Protein AF-A0A2H0ML36-F1 (afdb_monomer_lite)

Sequence (69 aa):
MSPRYYLITGILVVVLTMVISAWQEKRTPREVFGVLCRVVLSIALVVGALLGFARLLAVLGIAESGFFL

Secondary structure (DSSP, 8-state):
--HHHHHHHHHHHHHHHHHHHHHT--S-HHHHHHHHHHHHHHHHHHHHHHHHHHHHHHHTTSS-TTTT-

Structure (mmCIF, N/CA/C/O backbone):
data_AF-A0A2H0ML36-F1
#
_entry.id   AF-A0A2H0ML36-F1
#
loop_
_atom_site.group_PDB
_atom_site.id
_atom_site.type_symbol
_atom_site.label_atom_id
_atom_site.label_alt_id
_atom_site.label_comp_id
_atom_site.label_asym_id
_atom_site.label_entity_id
_atom_site.label_seq_id
_atom_site.pdbx_PDB_ins_code
_atom_site.Cartn_x
_atom_site.Cartn_y
_atom_site.Cartn_z
_atom_site.occupancy
_atom_site.B_iso_or_equiv
_atom_site.auth_seq_id
_atom_site.auth_comp_id
_atom_site.auth_asym_id
_atom_site.auth_atom_id
_atom_site.pdbx_PDB_model_num
ATOM 1 N N . MET A 1 1 ? 14.714 -12.765 -1.455 1.00 56.06 1 MET A N 1
ATOM 2 C CA . MET A 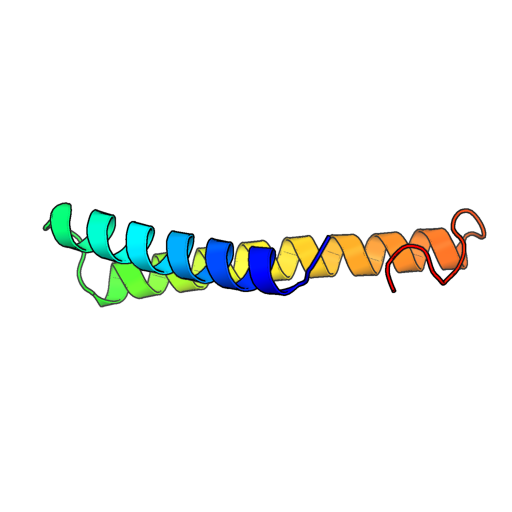1 1 ? 13.936 -12.306 -0.279 1.00 56.06 1 MET A CA 1
ATOM 3 C C . MET A 1 1 ? 12.567 -12.973 -0.342 1.00 56.06 1 MET A C 1
ATOM 5 O O . MET A 1 1 ? 11.894 -12.813 -1.348 1.00 56.06 1 MET A O 1
ATOM 9 N N . SER A 1 2 ? 12.189 -13.805 0.636 1.00 61.78 2 SER A N 1
ATOM 10 C CA . SER A 1 2 ? 10.961 -14.616 0.529 1.00 61.78 2 SER A CA 1
ATOM 11 C C . SER A 1 2 ? 9.696 -13.752 0.695 1.00 61.78 2 SER A C 1
ATOM 13 O O . SER A 1 2 ? 9.622 -13.009 1.678 1.00 61.78 2 SER A O 1
ATOM 15 N N . PRO A 1 3 ? 8.675 -13.880 -0.180 1.00 72.44 3 PRO A N 1
ATOM 16 C CA . PRO A 1 3 ? 7.406 -13.132 -0.111 1.00 72.44 3 PRO A CA 1
ATOM 17 C C . PRO A 1 3 ? 6.694 -13.215 1.247 1.00 72.44 3 PRO A C 1
ATOM 19 O O . PRO A 1 3 ? 5.938 -12.328 1.635 1.00 72.44 3 PRO A O 1
ATOM 22 N N . ARG A 1 4 ? 6.983 -14.276 2.005 1.00 72.75 4 ARG A N 1
ATOM 23 C CA . ARG A 1 4 ? 6.451 -14.526 3.347 1.00 72.75 4 ARG A CA 1
ATOM 24 C C . ARG A 1 4 ? 6.792 -13.397 4.325 1.00 72.75 4 ARG A C 1
ATOM 26 O O . ARG A 1 4 ? 5.952 -13.042 5.142 1.00 72.75 4 ARG A O 1
ATOM 33 N N . TYR A 1 5 ? 7.976 -12.790 4.210 1.00 70.62 5 TYR A N 1
ATOM 34 C CA . TYR A 1 5 ? 8.382 -11.688 5.091 1.00 70.62 5 TYR A CA 1
ATOM 35 C C . TYR A 1 5 ? 7.573 -10.412 4.843 1.00 70.62 5 TYR A C 1
ATOM 37 O O . TYR A 1 5 ? 7.237 -9.722 5.803 1.00 70.62 5 TYR A O 1
ATOM 45 N N . TYR A 1 6 ? 7.202 -10.133 3.590 1.00 73.00 6 TYR A N 1
ATOM 46 C CA . TYR A 1 6 ? 6.363 -8.985 3.226 1.00 73.00 6 TYR A CA 1
ATOM 47 C C . TYR A 1 6 ? 4.918 -9.157 3.704 1.00 73.00 6 TYR A C 1
ATOM 49 O O . TYR A 1 6 ? 4.307 -8.208 4.187 1.00 73.00 6 TYR A O 1
ATOM 57 N N . LEU A 1 7 ? 4.391 -10.384 3.643 1.00 73.88 7 LEU A N 1
ATOM 58 C CA . LEU A 1 7 ? 3.068 -10.699 4.188 1.00 73.88 7 LEU A CA 1
ATOM 59 C C . LEU A 1 7 ? 3.039 -10.540 5.711 1.00 73.88 7 LEU A C 1
ATOM 61 O O . LEU A 1 7 ? 2.136 -9.902 6.245 1.00 73.88 7 LEU A O 1
ATOM 65 N N . ILE A 1 8 ? 4.052 -11.061 6.406 1.00 76.38 8 ILE A N 1
ATOM 66 C CA . ILE A 1 8 ? 4.144 -10.962 7.868 1.00 76.38 8 ILE A CA 1
ATOM 67 C C . ILE A 1 8 ? 4.300 -9.502 8.309 1.00 76.38 8 ILE A C 1
ATOM 69 O O . ILE A 1 8 ? 3.612 -9.070 9.230 1.00 76.38 8 ILE A O 1
ATOM 73 N N . THR A 1 9 ? 5.151 -8.719 7.640 1.00 77.62 9 THR A N 1
ATOM 74 C CA . THR A 1 9 ? 5.319 -7.289 7.960 1.00 77.62 9 THR A CA 1
ATOM 75 C C . THR A 1 9 ? 4.074 -6.468 7.638 1.00 77.62 9 THR A C 1
ATOM 77 O O . THR A 1 9 ? 3.701 -5.619 8.441 1.00 77.62 9 THR A O 1
ATOM 80 N N . GLY A 1 10 ? 3.372 -6.753 6.539 1.00 80.00 10 GLY A N 1
ATOM 81 C CA . GLY A 1 10 ? 2.095 -6.107 6.225 1.00 80.00 10 GLY A CA 1
ATOM 82 C C . GLY A 1 10 ? 1.025 -6.373 7.288 1.00 80.00 10 GLY A C 1
ATOM 83 O O . GLY A 1 10 ? 0.388 -5.437 7.770 1.00 80.00 10 GLY A O 1
ATOM 84 N N . ILE A 1 11 ? 0.879 -7.631 7.718 1.00 79.69 11 ILE A N 1
ATOM 85 C CA . ILE A 1 11 ? -0.050 -8.008 8.795 1.00 79.69 11 ILE A CA 1
ATOM 86 C C . ILE A 1 11 ? 0.341 -7.315 10.105 1.00 79.69 11 ILE A C 1
ATOM 88 O O . ILE A 1 11 ? -0.521 -6.755 10.780 1.00 79.69 11 ILE A O 1
ATOM 92 N N . LEU A 1 12 ? 1.635 -7.293 10.440 1.00 82.38 12 LEU A N 1
ATOM 93 C CA . LEU A 1 12 ? 2.140 -6.637 11.645 1.00 82.38 12 LEU A CA 1
ATOM 94 C C . LEU A 1 12 ? 1.790 -5.143 11.659 1.00 82.38 12 LEU A C 1
ATOM 96 O O . LEU A 1 12 ? 1.285 -4.647 12.661 1.00 82.38 12 LEU A O 1
ATOM 100 N N . VAL A 1 13 ? 2.000 -4.438 10.544 1.00 82.69 13 VAL A N 1
ATOM 101 C CA . VAL A 1 13 ? 1.683 -3.006 10.416 1.00 82.69 13 VAL A CA 1
ATOM 102 C C . VAL A 1 13 ? 0.184 -2.752 10.574 1.00 82.69 13 VAL A C 1
ATOM 104 O O . VAL A 1 13 ? -0.199 -1.812 11.271 1.00 82.69 13 VAL A O 1
ATOM 107 N N . VAL A 1 14 ? -0.674 -3.594 9.989 1.00 80.50 14 VAL A N 1
ATOM 108 C CA . VAL A 1 14 ? -2.136 -3.472 10.126 1.00 80.50 14 VAL A CA 1
ATOM 109 C C . VAL A 1 14 ? -2.565 -3.662 11.579 1.00 80.50 14 VAL A C 1
ATOM 111 O O . VAL A 1 14 ? -3.284 -2.818 12.112 1.00 80.50 14 VAL A O 1
ATOM 114 N N . VAL A 1 15 ? -2.087 -4.722 12.239 1.00 81.38 15 VAL A N 1
ATOM 115 C CA . VAL A 1 15 ? -2.423 -5.019 13.640 1.00 81.38 15 VAL A CA 1
ATOM 116 C C . VAL A 1 15 ? -1.935 -3.904 14.560 1.00 81.38 15 VAL A C 1
ATOM 118 O O . VAL A 1 15 ? -2.702 -3.420 15.388 1.00 81.38 15 VAL A O 1
ATOM 121 N N . LEU A 1 16 ? -0.698 -3.435 14.382 1.00 75.44 16 LEU A N 1
ATOM 122 C CA . LEU A 1 16 ? -0.132 -2.367 15.203 1.00 75.44 16 LEU A CA 1
ATOM 123 C C . LEU A 1 16 ? -0.903 -1.053 15.024 1.00 75.44 16 LEU A C 1
ATOM 125 O O . LEU A 1 16 ? -1.205 -0.378 16.002 1.00 75.44 16 LEU A O 1
ATOM 129 N N . THR A 1 17 ? -1.290 -0.726 13.789 1.00 77.56 17 THR A N 1
ATOM 130 C CA . THR A 1 17 ? -2.110 0.458 13.488 1.00 77.56 17 THR A CA 1
ATOM 131 C C . THR A 1 17 ? -3.482 0.361 14.156 1.00 77.56 17 THR A C 1
ATOM 133 O O . THR A 1 17 ? -3.956 1.340 14.729 1.00 77.56 17 THR A O 1
ATOM 136 N N . MET A 1 18 ? -4.102 -0.822 14.140 1.00 70.50 18 MET A N 1
ATOM 137 C CA . MET A 1 18 ? -5.388 -1.070 14.796 1.00 70.50 18 MET A CA 1
ATOM 138 C C . MET A 1 18 ? -5.283 -0.937 16.319 1.00 70.50 18 MET A C 1
ATOM 140 O O . MET A 1 18 ? -6.117 -0.273 16.929 1.00 70.50 18 MET A O 1
ATOM 144 N N . VAL A 1 19 ? -4.234 -1.510 16.920 1.00 77.62 19 VAL A N 1
ATOM 145 C CA . VAL A 1 19 ? -3.970 -1.443 18.365 1.00 77.62 19 VAL A CA 1
ATOM 146 C C . VAL A 1 19 ? -3.696 -0.006 18.804 1.00 77.62 19 VAL A C 1
ATOM 148 O O . VAL A 1 19 ? -4.306 0.458 19.761 1.00 77.62 19 VAL A O 1
ATOM 151 N N . ILE A 1 20 ? -2.849 0.735 18.083 1.00 72.19 20 ILE A N 1
ATOM 152 C CA . ILE A 1 20 ? -2.567 2.151 18.373 1.00 72.19 20 ILE A CA 1
ATOM 153 C C . ILE A 1 20 ? -3.840 2.993 18.233 1.00 72.19 20 ILE A C 1
ATOM 155 O O . ILE A 1 20 ? -4.099 3.871 19.055 1.00 72.19 20 ILE A O 1
ATOM 159 N N . SER A 1 21 ? -4.661 2.715 17.220 1.00 63.81 21 SER A N 1
ATOM 160 C CA . SER A 1 21 ? -5.902 3.450 17.005 1.00 63.81 21 SER A CA 1
ATOM 161 C C . SER A 1 21 ? -6.987 3.129 18.036 1.00 63.81 21 SER A C 1
ATOM 163 O O . SER A 1 21 ? -7.791 4.010 18.334 1.00 63.81 21 SER A O 1
ATOM 165 N N . ALA A 1 22 ? -7.009 1.908 18.578 1.00 62.81 22 ALA A N 1
ATOM 166 C CA . ALA A 1 22 ? -7.873 1.523 19.691 1.00 62.81 22 ALA A CA 1
ATOM 167 C C . ALA A 1 22 ? -7.400 2.157 21.009 1.00 62.81 22 ALA A C 1
ATOM 169 O O . ALA A 1 22 ? -8.216 2.654 21.774 1.00 62.81 22 ALA A O 1
ATOM 170 N N . TRP A 1 23 ? -6.084 2.223 21.236 1.00 58.56 23 TRP A N 1
ATOM 171 C CA . TRP A 1 23 ? -5.500 2.803 22.451 1.00 58.56 23 TRP A CA 1
ATOM 172 C C . TRP A 1 23 ? -5.619 4.338 22.513 1.00 58.56 23 TRP A C 1
ATOM 174 O O . TRP A 1 23 ? -5.588 4.926 23.589 1.00 58.56 23 TRP A O 1
ATOM 184 N N . GLN A 1 24 ? -5.777 5.005 21.366 1.00 63.28 24 GLN A N 1
ATOM 185 C CA . GLN A 1 24 ? -5.964 6.459 21.284 1.00 63.28 24 GLN A CA 1
ATOM 186 C C . GLN A 1 24 ? -7.390 6.950 21.619 1.00 63.28 24 GLN A C 1
ATOM 188 O O . GLN A 1 24 ? -7.581 8.163 21.668 1.00 63.28 24 GLN A O 1
ATOM 193 N N . GLU A 1 25 ? -8.375 6.067 21.858 1.00 56.12 25 GLU A N 1
ATOM 194 C CA . GLU A 1 25 ? -9.694 6.347 22.490 1.00 56.12 25 GLU A CA 1
ATOM 195 C C . GLU A 1 25 ? -10.471 7.602 21.985 1.00 56.12 25 GLU A C 1
ATOM 197 O O . GLU A 1 25 ? -11.325 8.142 22.684 1.00 56.12 25 GLU A O 1
ATOM 202 N N . LYS A 1 26 ? -10.206 8.135 20.779 1.00 51.34 26 LYS A N 1
ATOM 203 C CA . LYS A 1 26 ? -10.847 9.387 20.299 1.00 51.34 26 LYS A CA 1
ATOM 204 C C . LYS A 1 26 ? -11.267 9.409 18.835 1.00 51.34 26 LYS A C 1
ATOM 206 O O . LYS A 1 26 ? -11.708 10.448 18.348 1.00 51.34 26 LYS A O 1
ATOM 211 N N . ARG A 1 27 ? -11.140 8.295 18.117 1.00 56.56 27 ARG A N 1
ATOM 212 C CA . ARG A 1 27 ? -11.538 8.213 16.708 1.00 56.56 27 ARG A CA 1
ATOM 213 C C . ARG A 1 27 ? -12.601 7.143 16.546 1.00 56.56 27 ARG A C 1
ATOM 215 O O . ARG A 1 27 ? -12.398 5.991 16.917 1.00 56.56 27 ARG A O 1
ATOM 222 N N . THR A 1 28 ? -13.739 7.535 15.988 1.00 73.75 28 THR A N 1
ATOM 223 C CA . THR A 1 28 ? -14.844 6.616 15.683 1.00 73.75 28 THR A CA 1
ATOM 224 C C . THR A 1 28 ? -14.298 5.492 14.789 1.00 73.75 28 THR A C 1
ATOM 226 O O . THR A 1 28 ? -13.484 5.795 13.915 1.00 73.75 28 THR A O 1
ATOM 229 N N . PRO A 1 29 ? -14.729 4.220 14.896 1.00 68.56 29 PRO A N 1
ATOM 230 C CA . PRO A 1 29 ? -14.259 3.144 14.009 1.00 68.56 29 PRO A CA 1
ATOM 231 C C . PRO A 1 29 ? -14.351 3.493 12.511 1.00 68.56 29 PRO A C 1
ATOM 233 O O . PRO A 1 29 ? -13.521 3.059 11.716 1.00 68.56 29 PRO A O 1
ATOM 236 N 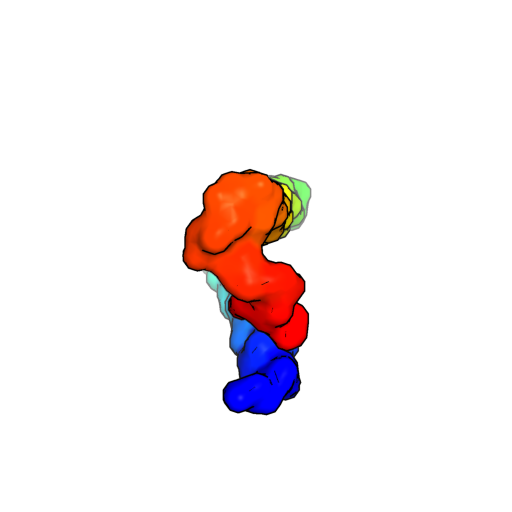N . ARG A 1 30 ? -15.299 4.362 12.125 1.00 72.44 30 ARG A N 1
ATOM 237 C CA . ARG A 1 30 ? -15.380 4.962 10.782 1.00 72.44 30 ARG A CA 1
ATOM 238 C C . ARG A 1 30 ? -14.183 5.840 10.403 1.00 72.44 30 ARG A C 1
ATOM 240 O O . ARG A 1 30 ? -13.751 5.792 9.258 1.00 72.44 30 ARG A O 1
ATOM 247 N N . GLU A 1 31 ? -13.653 6.643 11.319 1.00 74.06 31 GLU A N 1
ATOM 248 C CA . GLU A 1 31 ? -12.480 7.488 11.064 1.00 74.06 31 GLU A CA 1
ATOM 249 C C . GLU A 1 31 ? -11.217 6.647 10.915 1.00 74.06 31 GLU A C 1
ATOM 251 O O . GLU A 1 31 ? -10.430 6.883 10.003 1.00 74.06 31 GLU A O 1
ATOM 256 N N . VAL A 1 32 ? -11.058 5.625 11.759 1.00 74.06 32 VAL A N 1
ATOM 257 C CA . VAL A 1 32 ? -9.941 4.674 11.669 1.00 74.06 32 VAL A CA 1
ATOM 258 C C . VAL A 1 32 ? -9.982 3.931 10.338 1.00 74.06 32 VAL A C 1
ATOM 260 O O . VAL A 1 32 ? -8.973 3.846 9.640 1.00 74.06 32 VAL A O 1
ATOM 263 N N . PHE A 1 33 ? -11.168 3.470 9.932 1.00 77.31 33 PHE A N 1
ATOM 264 C CA . PHE A 1 33 ? -11.375 2.852 8.626 1.00 77.31 33 PHE A CA 1
ATOM 265 C C . PHE A 1 33 ? -11.084 3.823 7.473 1.00 77.31 33 PHE A C 1
ATOM 267 O O . PHE A 1 33 ? -10.451 3.441 6.491 1.00 77.31 33 PHE A O 1
ATOM 274 N N . GLY A 1 34 ? -11.477 5.093 7.604 1.00 78.88 34 GLY A N 1
ATOM 275 C CA . GLY A 1 34 ? -11.167 6.141 6.631 1.00 78.88 34 GLY A CA 1
ATOM 276 C C . GLY A 1 34 ? -9.664 6.393 6.483 1.00 78.88 34 GLY A C 1
ATOM 277 O O . GLY A 1 34 ? -9.166 6.493 5.362 1.00 78.88 34 GLY A O 1
ATOM 278 N N . VAL A 1 35 ? -8.922 6.435 7.594 1.00 79.88 35 VAL A N 1
ATOM 279 C CA . VAL A 1 35 ? -7.455 6.555 7.582 1.00 79.88 35 VAL A CA 1
ATOM 280 C C . VAL A 1 35 ? -6.825 5.325 6.936 1.00 79.88 35 VAL A C 1
ATOM 282 O O . VAL A 1 35 ? -5.982 5.473 6.055 1.00 79.88 35 VAL A O 1
ATOM 285 N N . LEU A 1 36 ? -7.268 4.121 7.299 1.00 78.19 36 LEU A N 1
ATOM 286 C CA . LEU A 1 36 ? -6.741 2.878 6.739 1.00 78.19 36 LEU A CA 1
ATOM 287 C C . LEU A 1 36 ? -6.999 2.785 5.227 1.00 78.19 36 LEU A C 1
ATOM 289 O O . LEU A 1 36 ? -6.089 2.475 4.463 1.00 78.19 36 LEU A O 1
ATOM 293 N N . CYS A 1 37 ? -8.196 3.159 4.774 1.00 81.06 37 CYS A N 1
ATOM 294 C CA . CYS A 1 37 ? -8.535 3.240 3.355 1.00 81.06 37 CYS A CA 1
ATOM 295 C C . CYS A 1 37 ? -7.658 4.268 2.620 1.00 81.06 37 CYS A C 1
ATOM 297 O O . CYS A 1 37 ? -7.136 3.986 1.542 1.00 81.06 37 CYS A O 1
ATOM 299 N N . ARG A 1 38 ? -7.405 5.431 3.234 1.00 80.81 38 ARG A N 1
ATOM 300 C CA . ARG A 1 38 ? -6.515 6.460 2.678 1.00 80.81 38 ARG A CA 1
ATOM 301 C C . ARG A 1 38 ? -5.066 5.981 2.576 1.00 80.81 38 ARG A C 1
ATOM 303 O O . ARG A 1 38 ? -4.402 6.290 1.588 1.00 80.81 38 ARG A O 1
ATOM 310 N N . VAL A 1 39 ? -4.585 5.208 3.550 1.00 80.88 39 VAL A N 1
ATOM 311 C CA . VAL A 1 39 ? -3.251 4.588 3.514 1.00 80.88 39 VAL A CA 1
ATOM 312 C C . VAL A 1 39 ? -3.169 3.567 2.380 1.00 80.88 39 VAL A C 1
ATOM 314 O O . VAL A 1 39 ? -2.248 3.64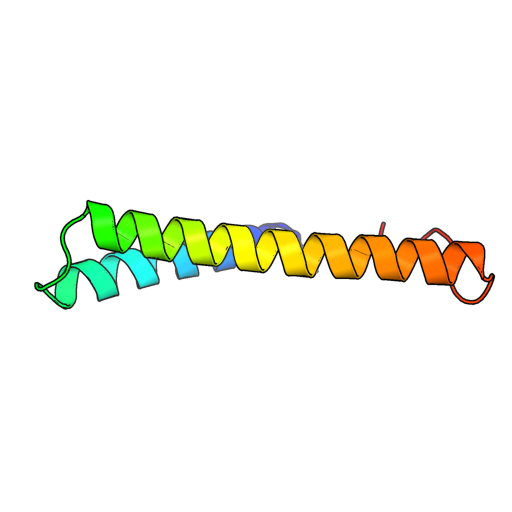2 1.571 1.00 80.88 39 VAL A O 1
ATOM 317 N N . VAL A 1 40 ? -4.156 2.674 2.252 1.00 83.25 40 VAL A N 1
ATOM 318 C CA . VAL A 1 40 ? -4.209 1.680 1.165 1.00 83.25 40 VAL A CA 1
ATOM 319 C C . VAL A 1 40 ? -4.246 2.355 -0.208 1.00 83.25 40 VAL A C 1
ATOM 321 O O . VAL A 1 40 ? -3.484 1.970 -1.091 1.00 83.25 40 VAL A O 1
ATOM 324 N N . LEU A 1 41 ? -5.065 3.396 -0.383 1.00 86.69 41 LEU A N 1
ATOM 325 C CA . LEU A 1 41 ? -5.121 4.173 -1.625 1.00 86.69 41 LEU A CA 1
ATOM 326 C C . LEU A 1 41 ? -3.789 4.857 -1.938 1.00 86.69 41 LEU A C 1
ATOM 328 O O . LEU A 1 41 ? -3.345 4.833 -3.082 1.00 86.69 41 LEU A O 1
ATOM 332 N N . SER A 1 42 ? -3.130 5.429 -0.929 1.00 78.06 42 SER A N 1
ATOM 333 C CA . SER A 1 42 ? -1.816 6.061 -1.096 1.00 78.06 42 SER A CA 1
ATOM 334 C C . SER A 1 42 ? -0.764 5.044 -1.541 1.00 78.06 42 SER A C 1
ATOM 336 O O . SER A 1 42 ? -0.010 5.310 -2.471 1.00 78.06 42 SER A O 1
ATOM 338 N N . ILE A 1 43 ? -0.751 3.852 -0.935 1.00 83.62 43 ILE A N 1
ATOM 339 C CA . ILE A 1 43 ? 0.156 2.767 -1.328 1.00 83.62 43 ILE A CA 1
ATOM 340 C C . ILE A 1 43 ? -0.152 2.299 -2.752 1.00 83.62 43 ILE A C 1
ATOM 342 O O . ILE A 1 43 ? 0.765 2.180 -3.560 1.00 83.62 43 ILE A O 1
ATOM 346 N N . ALA A 1 44 ? -1.425 2.079 -3.088 1.00 83.75 44 ALA A N 1
ATOM 347 C CA . ALA A 1 44 ? -1.832 1.671 -4.430 1.00 83.75 44 ALA A CA 1
ATOM 348 C C . ALA A 1 44 ? -1.421 2.702 -5.491 1.00 83.75 44 ALA A C 1
ATOM 350 O O . ALA A 1 44 ? -0.947 2.327 -6.562 1.00 83.75 44 ALA A O 1
ATOM 351 N N . LEU A 1 45 ? -1.541 3.994 -5.177 1.00 87.62 45 LEU A N 1
ATOM 352 C CA . LEU A 1 45 ? -1.127 5.081 -6.058 1.00 87.62 45 LEU A CA 1
ATOM 353 C C . LEU A 1 45 ? 0.391 5.097 -6.261 1.00 87.62 45 LEU A C 1
ATOM 355 O O . LEU A 1 45 ? 0.847 5.213 -7.395 1.00 87.62 45 LEU A O 1
ATOM 359 N N . VAL A 1 46 ? 1.175 4.918 -5.194 1.00 82.12 46 VAL A N 1
ATOM 360 C CA . VAL A 1 46 ? 2.642 4.829 -5.281 1.00 82.12 46 VAL A CA 1
ATOM 361 C C . VAL 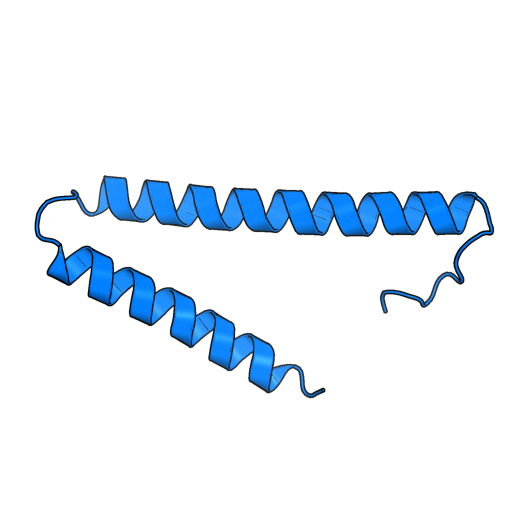A 1 46 ? 3.072 3.607 -6.093 1.00 82.12 46 VAL A C 1
ATOM 363 O O . VAL A 1 46 ? 3.893 3.734 -6.997 1.00 82.12 46 VAL A O 1
ATOM 366 N N . VAL A 1 47 ? 2.498 2.432 -5.826 1.00 84.62 47 VAL A N 1
ATOM 367 C CA . VAL A 1 47 ? 2.804 1.203 -6.575 1.00 84.62 47 VAL A CA 1
ATOM 368 C C . VAL A 1 47 ? 2.415 1.355 -8.045 1.00 84.62 47 VAL A C 1
ATOM 370 O O . VAL A 1 47 ? 3.212 1.037 -8.923 1.00 84.62 47 VAL A O 1
ATOM 373 N N . GLY A 1 48 ? 1.228 1.895 -8.330 1.00 83.56 48 GLY A N 1
ATOM 374 C CA . GLY A 1 48 ? 0.780 2.172 -9.693 1.00 83.56 48 GLY A CA 1
ATOM 375 C C . GLY A 1 48 ? 1.701 3.148 -10.425 1.00 83.56 48 GLY A C 1
ATOM 376 O O . GLY A 1 48 ? 2.057 2.904 -11.577 1.00 83.56 48 GLY A O 1
ATOM 377 N N . ALA A 1 49 ? 2.151 4.208 -9.749 1.00 83.19 49 ALA A N 1
ATOM 378 C CA . ALA A 1 49 ? 3.110 5.159 -10.300 1.00 83.19 49 ALA A CA 1
ATOM 379 C C . ALA A 1 49 ? 4.459 4.495 -10.606 1.00 83.19 49 ALA A C 1
ATOM 381 O O . ALA A 1 49 ? 4.995 4.700 -11.691 1.00 83.19 49 ALA A O 1
ATOM 382 N N . LEU A 1 50 ? 4.981 3.657 -9.705 1.00 83.50 50 LEU A N 1
ATOM 383 C CA . LEU A 1 50 ? 6.227 2.917 -9.925 1.00 83.50 50 LEU A CA 1
ATOM 384 C C . LEU A 1 50 ? 6.113 1.943 -11.101 1.00 83.50 50 LEU A C 1
ATOM 386 O O . LEU A 1 50 ? 6.996 1.918 -11.953 1.00 83.50 50 LEU A O 1
ATOM 390 N N . LEU A 1 51 ? 5.014 1.191 -11.194 1.00 81.69 51 LEU A N 1
ATOM 391 C CA . LEU A 1 51 ? 4.759 0.276 -12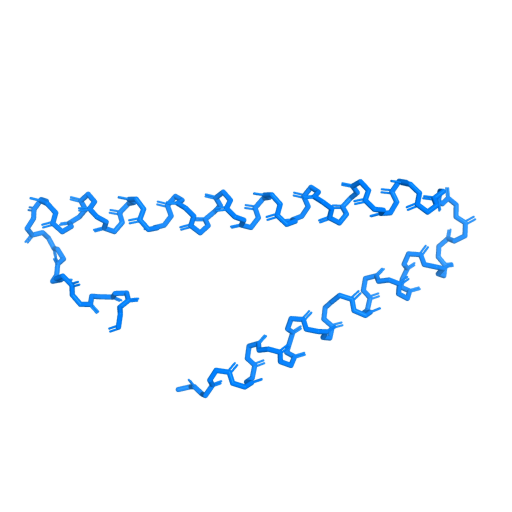.311 1.00 81.69 51 LEU A CA 1
ATOM 392 C C . LEU A 1 51 ? 4.617 1.024 -13.645 1.00 81.69 51 LEU A C 1
ATOM 394 O O . LEU A 1 51 ? 5.161 0.592 -14.661 1.00 81.69 51 LEU A O 1
ATOM 398 N N . GLY A 1 52 ? 3.909 2.156 -13.652 1.00 83.50 52 GLY A N 1
ATOM 399 C CA . GLY A 1 52 ? 3.767 3.009 -14.832 1.00 83.50 52 GLY A CA 1
ATOM 400 C C . GLY A 1 52 ? 5.095 3.632 -15.259 1.00 83.50 52 GLY A C 1
ATOM 401 O O . GLY A 1 52 ? 5.443 3.613 -16.437 1.00 83.50 52 GLY A O 1
ATOM 402 N N . PHE A 1 53 ? 5.877 4.118 -14.298 1.00 80.75 53 PHE A N 1
ATOM 403 C CA . PHE A 1 53 ? 7.206 4.672 -14.534 1.00 80.75 53 PHE A CA 1
ATOM 404 C C . PHE A 1 53 ? 8.173 3.614 -15.076 1.00 80.75 53 PHE A C 1
ATOM 406 O O . PHE A 1 53 ? 8.882 3.858 -16.049 1.00 80.75 53 PHE A O 1
ATOM 413 N N . ALA A 1 54 ? 8.131 2.402 -14.525 1.00 76.94 54 ALA A N 1
ATOM 414 C CA . ALA A 1 54 ? 8.885 1.260 -15.024 1.00 76.94 54 ALA A CA 1
ATOM 415 C C . ALA A 1 54 ? 8.526 0.905 -16.470 1.00 76.94 54 ALA A C 1
ATOM 417 O O . ALA A 1 54 ? 9.407 0.697 -17.301 1.00 76.94 54 ALA A O 1
ATOM 418 N N . ARG A 1 55 ? 7.226 0.877 -16.792 1.00 79.69 55 ARG A N 1
ATOM 419 C CA . ARG A 1 55 ? 6.736 0.668 -18.161 1.00 79.69 55 ARG A CA 1
ATOM 420 C C . ARG A 1 55 ? 7.237 1.756 -19.108 1.00 79.69 55 ARG A C 1
ATOM 422 O O . ARG A 1 55 ? 7.650 1.424 -20.212 1.00 79.69 55 ARG A O 1
ATOM 429 N N . LEU A 1 56 ? 7.235 3.022 -18.687 1.00 82.88 56 LEU A N 1
ATOM 430 C CA . LEU A 1 56 ? 7.769 4.134 -19.483 1.00 82.88 56 LEU A CA 1
ATOM 431 C C . LEU A 1 56 ? 9.266 3.965 -19.762 1.00 82.88 56 LEU A C 1
ATOM 433 O O . LEU A 1 56 ? 9.685 4.081 -20.909 1.00 82.88 56 LEU A O 1
ATOM 437 N N . LEU A 1 57 ? 10.058 3.628 -18.742 1.00 81.00 57 LEU A N 1
ATOM 438 C CA . LEU A 1 57 ? 11.490 3.334 -18.879 1.00 81.00 57 LEU A CA 1
ATOM 439 C C . LEU A 1 57 ? 11.761 2.152 -19.818 1.00 81.00 57 LEU A C 1
ATOM 441 O O . LEU A 1 57 ? 12.705 2.203 -20.606 1.00 81.00 57 LEU A O 1
ATOM 445 N N . ALA A 1 58 ? 10.923 1.114 -19.766 1.00 77.56 58 ALA A N 1
ATOM 446 C CA . ALA A 1 58 ? 11.014 -0.030 -20.668 1.00 77.56 58 ALA A CA 1
ATOM 447 C C . ALA A 1 58 ? 10.667 0.346 -22.118 1.00 77.56 58 ALA A C 1
ATOM 449 O O . ALA A 1 58 ? 11.372 -0.050 -23.041 1.00 77.56 58 ALA A O 1
ATOM 450 N N . VAL A 1 59 ? 9.627 1.161 -22.332 1.00 80.00 59 VAL A N 1
ATOM 451 C CA . VAL A 1 59 ? 9.267 1.686 -23.666 1.00 80.00 59 VAL A CA 1
ATOM 452 C C . VAL A 1 59 ? 10.371 2.583 -24.232 1.00 80.00 59 VAL A C 1
ATOM 454 O O . VAL A 1 59 ? 10.630 2.554 -25.430 1.00 80.00 59 VAL A O 1
ATOM 457 N N . LEU A 1 60 ? 11.053 3.344 -23.375 1.00 83.62 60 LEU A N 1
ATOM 458 C CA . LEU A 1 60 ? 12.203 4.174 -23.743 1.00 83.62 60 LEU A CA 1
ATOM 459 C C . LEU A 1 60 ? 13.486 3.359 -23.997 1.00 83.62 60 LEU A C 1
ATOM 461 O O . LEU A 1 60 ? 14.503 3.944 -24.360 1.00 83.62 60 LEU A O 1
ATOM 465 N N . GLY A 1 61 ? 13.464 2.035 -23.801 1.00 77.75 61 GLY A N 1
ATOM 466 C CA . GLY A 1 61 ? 14.626 1.159 -23.985 1.00 77.75 61 GLY A CA 1
ATOM 467 C C . GLY A 1 61 ? 15.716 1.326 -22.920 1.00 77.75 61 GLY A C 1
ATOM 468 O O . GLY A 1 61 ? 16.825 0.836 -23.103 1.00 77.75 61 GLY A O 1
ATOM 469 N N . ILE A 1 62 ? 15.415 2.022 -21.817 1.00 75.25 62 ILE A N 1
ATOM 470 C CA . ILE A 1 62 ? 16.355 2.300 -20.720 1.00 75.25 62 ILE A CA 1
ATOM 471 C C . ILE A 1 62 ? 16.381 1.137 -19.715 1.00 75.25 62 ILE A C 1
ATOM 473 O O . ILE A 1 62 ? 17.403 0.900 -19.076 1.00 75.25 62 ILE A O 1
ATOM 477 N N . ALA A 1 63 ? 15.270 0.406 -19.569 1.00 66.06 63 ALA A N 1
ATOM 478 C CA . ALA A 1 63 ? 15.136 -0.703 -18.625 1.00 66.06 63 ALA A CA 1
ATOM 479 C C . ALA A 1 63 ? 14.700 -2.004 -19.318 1.00 66.06 63 ALA A C 1
ATOM 481 O O . ALA A 1 63 ? 13.767 -2.005 -20.121 1.00 66.06 63 ALA A O 1
ATOM 482 N N . GLU A 1 64 ? 15.344 -3.123 -18.971 1.00 62.78 64 GLU A N 1
ATOM 483 C CA . GLU A 1 64 ? 14.928 -4.462 -19.402 1.00 62.78 64 GLU A CA 1
ATOM 484 C C . GLU A 1 64 ? 13.53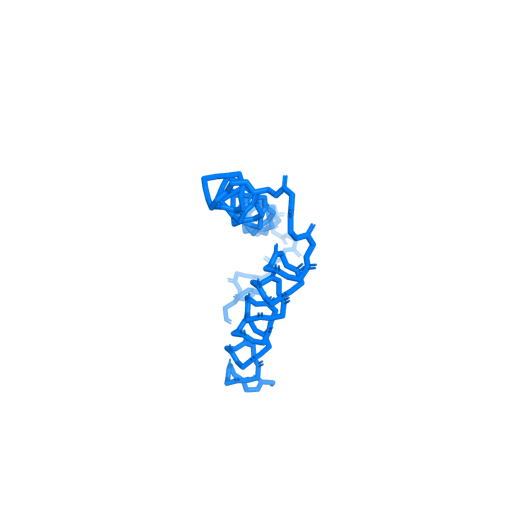4 -4.799 -18.851 1.00 62.78 64 GLU A C 1
ATOM 486 O O . GLU A 1 64 ? 13.213 -4.514 -17.693 1.00 62.78 64 GLU A O 1
ATOM 491 N N . SER A 1 65 ? 12.702 -5.456 -19.665 1.00 62.28 65 SER A N 1
ATOM 492 C CA . SER A 1 65 ? 11.296 -5.767 -19.358 1.00 62.28 65 SER A CA 1
ATOM 493 C C . SER A 1 65 ? 11.081 -6.659 -18.123 1.00 62.28 65 SER A C 1
ATOM 495 O O . SER A 1 65 ? 9.936 -6.869 -17.727 1.00 62.28 65 SER A O 1
ATOM 497 N N . GLY A 1 66 ? 12.159 -7.173 -17.521 1.00 57.94 66 GLY A N 1
ATOM 498 C CA . GLY A 1 66 ? 12.162 -8.012 -16.320 1.00 57.94 66 GLY A CA 1
ATOM 499 C C . GLY A 1 66 ? 12.505 -7.296 -15.005 1.00 57.94 66 GLY A C 1
ATOM 500 O O . GLY A 1 66 ? 12.543 -7.950 -13.975 1.00 57.94 66 GLY A O 1
ATOM 501 N N . PHE A 1 67 ? 12.738 -5.977 -14.980 1.00 60.06 67 PHE A N 1
ATOM 502 C CA . PHE A 1 67 ? 13.202 -5.282 -13.759 1.00 60.06 67 PHE A CA 1
ATOM 503 C C . PHE A 1 67 ? 12.227 -5.354 -12.556 1.00 60.06 67 PHE A C 1
ATOM 505 O O . PHE A 1 67 ? 12.637 -5.149 -11.416 1.00 60.06 67 PHE A O 1
ATOM 512 N N . PHE A 1 68 ? 10.942 -5.650 -12.787 1.00 56.78 68 PHE A N 1
ATOM 513 C CA . PHE A 1 68 ? 9.902 -5.724 -11.746 1.00 56.78 68 PHE A CA 1
ATOM 514 C C . PHE A 1 68 ? 9.219 -7.099 -11.613 1.00 56.78 68 PHE A C 1
ATOM 516 O O . PHE A 1 68 ? 8.261 -7.194 -10.842 1.00 56.78 68 PHE A O 1
ATOM 523 N N . LEU A 1 69 ? 9.660 -8.138 -12.342 1.00 45.22 69 LEU A N 1
ATOM 524 C CA . LEU A 1 69 ? 9.010 -9.460 -12.353 1.00 45.22 69 LEU A CA 1
ATOM 525 C C . LEU A 1 69 ? 9.965 -10.589 -11.958 1.00 45.22 69 LEU A C 1
ATOM 527 O O . LEU A 1 69 ? 11.053 -10.675 -12.563 1.00 45.22 69 LEU A O 1
#

Radius of gyration: 17.12 Å; chains: 1; bounding box: 32×24×46 Å

Foldseek 3Di:
DDVVVVVVVVVVVVVVLVVVVVVVVPDDVVRSVVVVVVVVVVVVVVVVVVVVVQVVCVVVVNDDPPPPD

pLDDT: mean 74.18, std 9.59, range [45.22, 87.62]